Protein AF-D0P305-F1 (afdb_monomer)

Secondary structure (DSSP, 8-state):
------B-S-TTT-TT---B-----EEEETTTTEEEE-HHHHHHHHHHHHHHS--S-S-------------SSS---SSTTS-------GGGGHHHHHHHHHHHHHHHHTT------------

Structure (mmCIF, N/CA/C/O backbone):
data_AF-D0P305-F1
#
_entry.id   AF-D0P305-F1
#
loop_
_atom_site.group_PDB
_atom_site.id
_atom_site.type_symbol
_atom_site.label_atom_id
_atom_site.label_alt_id
_atom_site.label_comp_id
_atom_site.label_asym_id
_atom_site.label_entity_id
_atom_site.label_seq_id
_atom_site.pdbx_PDB_ins_code
_atom_site.Cartn_x
_atom_site.Cartn_y
_atom_site.Cartn_z
_atom_site.occupancy
_atom_site.B_iso_or_equiv
_atom_site.auth_seq_id
_atom_site.auth_comp_id
_atom_site.auth_asym_id
_atom_site.auth_atom_id
_atom_site.pdbx_PDB_model_num
ATOM 1 N N . MET A 1 1 ? 7.662 13.998 -10.176 1.00 87.81 1 MET A N 1
ATOM 2 C CA . MET A 1 1 ? 6.303 13.667 -9.686 1.00 87.81 1 MET A CA 1
ATOM 3 C C . MET A 1 1 ? 6.348 12.477 -8.732 1.00 87.81 1 MET A C 1
ATOM 5 O O . MET A 1 1 ? 6.958 11.470 -9.107 1.00 87.81 1 MET A O 1
ATOM 9 N N . PRO A 1 2 ? 5.741 12.579 -7.534 1.00 94.06 2 PRO A N 1
ATOM 10 C CA . PRO A 1 2 ? 5.648 11.474 -6.575 1.00 94.06 2 PRO A CA 1
ATOM 11 C C . PRO A 1 2 ? 4.748 10.345 -7.099 1.00 94.06 2 PRO A C 1
ATOM 13 O O . PRO A 1 2 ? 3.941 10.558 -8.004 1.00 94.06 2 PRO A O 1
ATOM 16 N N . ARG A 1 3 ? 4.913 9.132 -6.559 1.00 96.88 3 ARG A N 1
ATOM 17 C CA . ARG A 1 3 ? 4.039 7.977 -6.830 1.00 96.88 3 ARG A CA 1
ATOM 18 C C . ARG A 1 3 ? 3.213 7.685 -5.583 1.00 96.88 3 ARG A C 1
ATOM 20 O O . ARG A 1 3 ? 3.763 7.658 -4.488 1.00 96.88 3 ARG A O 1
ATOM 27 N N . TYR A 1 4 ? 1.913 7.488 -5.770 1.00 95.62 4 TYR A N 1
ATOM 28 C CA . TYR A 1 4 ? 0.971 7.217 -4.689 1.00 95.62 4 TYR A CA 1
ATOM 29 C C . TYR A 1 4 ? 0.782 5.713 -4.511 1.00 95.62 4 TYR A C 1
ATOM 31 O O . TYR A 1 4 ? 0.719 4.977 -5.495 1.00 95.62 4 TYR A O 1
ATOM 39 N N . TYR A 1 5 ? 0.655 5.290 -3.259 1.00 96.12 5 TYR A N 1
ATOM 40 C CA . TYR A 1 5 ? 0.376 3.914 -2.870 1.00 96.12 5 TYR A CA 1
ATOM 41 C C . TYR A 1 5 ? -0.711 3.914 -1.801 1.00 96.12 5 TYR A C 1
ATOM 43 O O . TYR A 1 5 ? -0.766 4.825 -0.973 1.00 96.12 5 TYR A O 1
ATOM 51 N N . SER A 1 6 ? -1.558 2.889 -1.813 1.00 95.56 6 SER A N 1
ATOM 52 C CA . SER A 1 6 ? -2.544 2.682 -0.756 1.00 95.56 6 SER A CA 1
ATOM 53 C C . SER A 1 6 ? -1.870 2.102 0.482 1.00 95.56 6 SER A C 1
ATOM 55 O O . SER A 1 6 ? -1.072 1.166 0.390 1.00 95.56 6 SER A O 1
ATOM 57 N N . ILE A 1 7 ? -2.209 2.659 1.641 1.00 95.56 7 ILE A N 1
ATOM 58 C CA . ILE A 1 7 ? -1.761 2.149 2.935 1.00 95.56 7 ILE A CA 1
ATOM 59 C C . ILE A 1 7 ? -2.492 0.833 3.224 1.00 95.56 7 ILE A C 1
ATOM 61 O O . ILE A 1 7 ? -3.689 0.715 2.980 1.00 95.56 7 ILE A O 1
ATOM 65 N N . THR A 1 8 ? -1.750 -0.150 3.727 1.00 96.75 8 THR A N 1
ATOM 66 C CA . THR A 1 8 ? -2.231 -1.513 4.024 1.00 96.75 8 THR A CA 1
ATOM 67 C C . THR A 1 8 ? -2.506 -1.761 5.501 1.00 96.75 8 THR A C 1
ATOM 69 O O . THR A 1 8 ? -2.998 -2.825 5.863 1.00 96.75 8 THR A O 1
ATOM 72 N N . THR A 1 9 ? -2.180 -0.790 6.352 1.00 95.88 9 THR A N 1
ATOM 73 C CA . THR A 1 9 ? -2.243 -0.894 7.809 1.00 95.88 9 THR A CA 1
ATOM 74 C C . THR A 1 9 ? -3.218 0.110 8.406 1.00 95.88 9 THR A C 1
ATOM 76 O O . THR A 1 9 ? -3.484 1.165 7.829 1.00 95.88 9 THR A O 1
ATOM 79 N N . SER A 1 10 ? -3.732 -0.209 9.590 1.00 94.81 10 SER A N 1
ATOM 80 C CA . SE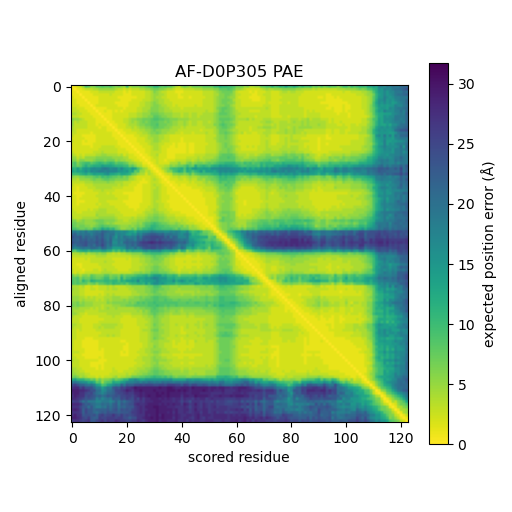R A 1 10 ? -4.528 0.707 10.405 1.00 94.81 10 SER A CA 1
ATOM 81 C C . SER A 1 10 ? -3.652 1.432 11.436 1.00 94.81 10 SER A C 1
ATOM 83 O O . SER A 1 10 ? -2.839 0.777 12.095 1.00 94.81 10 SER A O 1
ATOM 85 N N . PRO A 1 11 ? -3.854 2.745 11.665 1.00 92.94 11 PRO A N 1
ATOM 86 C CA . PRO A 1 11 ? -3.169 3.474 12.735 1.00 92.94 11 PRO A CA 1
ATOM 87 C C . PRO A 1 11 ? -3.566 2.998 14.142 1.00 92.94 11 PRO A C 1
ATOM 89 O O . PRO A 1 11 ? -2.856 3.301 15.094 1.00 92.94 11 PRO A O 1
ATOM 92 N N . LEU A 1 12 ? -4.662 2.235 14.282 1.00 92.81 12 LEU A N 1
ATOM 93 C CA . LEU A 1 12 ? -5.042 1.604 15.555 1.00 92.81 12 LEU A CA 1
ATOM 94 C C . LEU A 1 12 ? -4.070 0.497 15.987 1.00 92.81 12 LEU A C 1
ATOM 96 O O . LEU A 1 12 ? -4.085 0.093 17.144 1.00 92.81 12 LEU A O 1
ATOM 100 N N . VAL A 1 13 ? -3.249 -0.018 15.067 1.00 91.81 13 VAL A N 1
ATOM 101 C CA . VAL A 1 13 ? -2.284 -1.082 15.378 1.00 91.81 13 VAL A CA 1
ATOM 102 C C . VAL A 1 13 ? -0.964 -0.496 15.839 1.00 91.81 13 VAL A C 1
ATOM 104 O O . VAL A 1 13 ? -0.441 -0.883 16.878 1.00 91.81 13 VAL A O 1
ATOM 107 N N . ASP A 1 14 ? -0.432 0.434 15.053 1.00 92.81 14 ASP A N 1
ATOM 108 C CA . ASP A 1 14 ? 0.753 1.207 15.390 1.00 92.81 14 ASP A CA 1
ATOM 109 C C . ASP A 1 14 ? 0.682 2.547 14.638 1.00 92.81 14 ASP A C 1
ATOM 111 O O . ASP A 1 14 ? 0.814 2.563 13.410 1.00 92.81 14 ASP A O 1
ATOM 115 N N . PRO A 1 15 ? 0.485 3.683 15.331 1.00 92.00 15 PRO A N 1
ATOM 116 C CA . PRO A 1 15 ? 0.384 4.991 14.687 1.00 92.00 15 PRO A CA 1
ATOM 117 C C . PRO A 1 15 ? 1.721 5.481 14.107 1.00 92.00 15 PRO A C 1
ATOM 119 O O . PRO A 1 15 ? 1.747 6.456 13.356 1.00 92.00 15 PRO A O 1
ATOM 122 N N . THR A 1 16 ? 2.836 4.826 14.442 1.00 92.19 16 THR A N 1
ATOM 123 C CA . THR A 1 16 ? 4.188 5.187 13.991 1.00 92.19 16 THR A CA 1
ATOM 124 C C . THR A 1 16 ? 4.659 4.370 12.791 1.00 92.19 16 THR A C 1
ATOM 126 O O . THR A 1 16 ? 5.699 4.678 12.203 1.00 92.19 16 THR A O 1
ATOM 129 N N . ARG A 1 17 ? 3.895 3.345 12.393 1.00 91.75 17 ARG A N 1
ATOM 130 C CA . ARG A 1 17 ? 4.226 2.469 11.269 1.00 91.75 17 ARG A CA 1
ATOM 131 C C . ARG A 1 17 ? 3.161 2.527 10.191 1.00 91.75 17 ARG A C 1
ATOM 133 O O . ARG A 1 17 ? 1.962 2.514 10.441 1.00 91.75 17 ARG A O 1
ATOM 140 N N . LEU A 1 18 ? 3.629 2.505 8.951 1.00 94.00 18 LEU A N 1
ATOM 141 C CA . LEU A 1 18 ? 2.786 2.303 7.785 1.00 94.00 18 LEU A CA 1
ATOM 142 C C . LEU A 1 18 ? 3.395 1.229 6.901 1.00 94.00 18 LEU A C 1
ATOM 144 O O . LEU A 1 18 ? 4.611 1.039 6.868 1.00 94.00 18 LEU A O 1
ATOM 148 N N . SER A 1 19 ? 2.548 0.527 6.164 1.00 94.81 19 SER A N 1
ATOM 149 C CA . SER A 1 19 ? 2.995 -0.425 5.151 1.00 94.81 19 SER A CA 1
ATOM 150 C C . SER A 1 19 ? 2.231 -0.207 3.857 1.00 94.81 19 SER A C 1
ATOM 152 O O . SER A 1 19 ? 1.053 0.156 3.867 1.00 94.81 19 SER A O 1
ATOM 154 N N . VAL A 1 20 ? 2.901 -0.440 2.735 1.00 95.88 20 VAL A N 1
ATOM 155 C CA . VAL A 1 20 ? 2.332 -0.342 1.388 1.00 95.88 20 VAL A CA 1
ATOM 156 C C . VAL A 1 20 ? 2.632 -1.624 0.624 1.00 95.88 20 VAL A C 1
ATOM 158 O O . VAL A 1 20 ? 3.696 -2.213 0.800 1.00 95.88 20 VAL A O 1
ATOM 161 N N . ALA A 1 21 ? 1.712 -2.036 -0.244 1.00 95.38 21 ALA A N 1
ATOM 162 C CA . ALA A 1 21 ? 1.925 -3.139 -1.173 1.00 95.38 21 ALA A CA 1
ATOM 163 C C . ALA A 1 21 ? 2.011 -2.593 -2.601 1.00 95.38 21 ALA A C 1
ATOM 165 O O . ALA A 1 21 ? 1.215 -1.740 -3.000 1.00 95.38 21 ALA A O 1
ATOM 166 N N . PHE A 1 22 ? 2.982 -3.076 -3.373 1.00 96.44 22 PHE A N 1
ATOM 167 C CA . PHE A 1 22 ? 3.194 -2.651 -4.752 1.00 96.44 22 PHE A CA 1
ATOM 168 C C . PHE A 1 22 ? 3.712 -3.802 -5.613 1.00 96.44 22 PHE A C 1
ATOM 170 O O . PHE A 1 22 ? 4.371 -4.716 -5.126 1.00 96.44 22 PHE A O 1
ATOM 177 N N . THR A 1 23 ? 3.443 -3.729 -6.914 1.00 96.69 23 THR A N 1
ATOM 178 C CA . THR A 1 23 ? 4.008 -4.640 -7.915 1.00 96.69 23 THR A CA 1
ATOM 179 C C . THR A 1 23 ? 5.218 -3.989 -8.570 1.00 96.69 23 THR A C 1
ATOM 181 O O . THR A 1 23 ? 5.196 -2.800 -8.899 1.00 96.69 23 THR A O 1
ATOM 184 N N . VAL A 1 24 ? 6.281 -4.762 -8.791 1.00 96.56 24 VAL A N 1
ATOM 185 C CA . VAL A 1 24 ? 7.443 -4.292 -9.550 1.00 96.56 24 VAL A CA 1
ATOM 186 C C . VAL A 1 24 ? 7.070 -4.195 -11.025 1.00 96.56 24 VAL A C 1
ATOM 188 O O . VAL A 1 24 ? 6.813 -5.196 -11.680 1.00 96.56 24 VAL A O 1
ATOM 191 N N . VAL A 1 25 ? 7.027 -2.968 -11.546 1.00 96.44 25 VAL A N 1
ATOM 192 C CA . VAL A 1 25 ? 6.683 -2.720 -12.949 1.00 96.44 25 VAL A CA 1
ATOM 193 C C . VAL A 1 25 ? 7.903 -2.938 -13.846 1.00 96.44 25 VAL A C 1
ATOM 195 O O . VAL A 1 25 ? 8.880 -2.184 -13.770 1.00 96.44 25 VAL A O 1
ATOM 198 N N . GLU A 1 26 ? 7.815 -3.915 -14.742 1.00 95.38 26 GLU A N 1
ATOM 199 C CA . GLU A 1 26 ? 8.715 -4.125 -15.878 1.00 95.38 26 GLU A CA 1
ATOM 200 C C . GLU A 1 26 ? 7.871 -4.509 -17.097 1.00 95.38 26 GLU A C 1
ATOM 202 O O . GLU A 1 26 ? 6.912 -5.268 -16.978 1.00 95.38 26 GLU A O 1
ATOM 207 N N . TYR A 1 27 ? 8.172 -3.934 -18.257 1.00 93.62 27 TYR A N 1
ATOM 208 C CA . TYR A 1 27 ? 7.434 -4.189 -19.492 1.00 93.62 27 TYR A CA 1
ATOM 209 C C . TYR A 1 27 ? 8.350 -4.066 -20.704 1.00 93.62 27 TYR A C 1
ATOM 211 O O . TYR A 1 27 ? 9.408 -3.439 -20.645 1.00 93.62 27 TYR A O 1
ATOM 219 N N . VAL A 1 28 ? 7.945 -4.678 -21.810 1.00 94.75 28 VAL A N 1
ATOM 220 C CA . VAL A 1 28 ? 8.687 -4.671 -23.072 1.00 94.75 28 VAL A CA 1
ATOM 221 C C . VAL A 1 28 ? 8.034 -3.676 -24.026 1.00 94.75 28 VAL A C 1
ATOM 223 O O . VAL A 1 28 ? 6.809 -3.610 -24.104 1.00 94.75 28 VAL A O 1
ATOM 226 N N . VAL A 1 29 ? 8.841 -2.879 -24.727 1.00 92.31 29 VAL A N 1
ATOM 227 C CA . VAL A 1 29 ? 8.366 -1.872 -25.684 1.00 92.31 29 VAL A CA 1
ATOM 228 C C . VAL A 1 29 ? 9.021 -2.064 -27.041 1.00 92.31 29 VAL A C 1
ATOM 230 O O . VAL A 1 29 ? 10.242 -2.200 -27.133 1.00 92.31 29 VAL A O 1
ATOM 233 N N . GLY A 1 30 ? 8.200 -1.961 -28.086 1.00 88.88 30 GLY A N 1
ATOM 234 C CA . GLY A 1 30 ? 8.631 -1.998 -29.478 1.00 88.88 30 GLY A CA 1
ATOM 235 C C . GLY A 1 30 ? 8.982 -3.401 -29.964 1.00 88.88 30 GLY A C 1
ATOM 236 O O . GLY A 1 30 ? 9.132 -4.340 -29.183 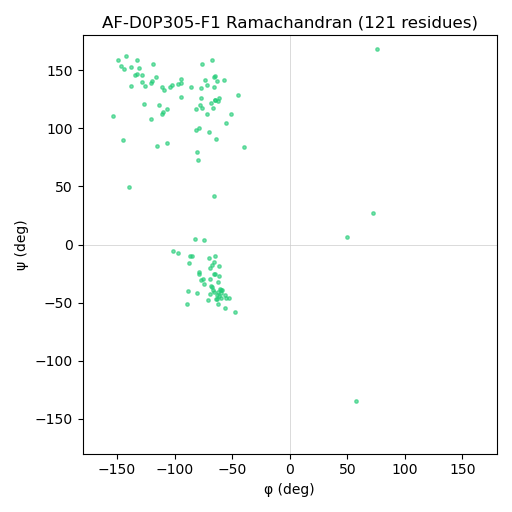1.00 88.88 30 GLY A O 1
ATOM 237 N N . GLU A 1 31 ? 9.138 -3.524 -31.278 1.00 84.69 31 GLU A N 1
ATOM 238 C CA . GLU A 1 31 ? 9.429 -4.799 -31.946 1.00 84.69 31 GLU A CA 1
ATOM 239 C C . GLU A 1 31 ? 10.802 -5.368 -31.561 1.00 84.69 31 GLU A C 1
ATOM 241 O O . GLU A 1 31 ? 10.998 -6.577 -31.540 1.00 84.69 31 GLU A O 1
ATOM 246 N N . HIS A 1 32 ? 11.741 -4.506 -31.159 1.00 85.44 32 HIS A N 1
ATOM 247 C CA . HIS A 1 32 ? 13.087 -4.903 -30.735 1.00 85.44 32 HIS A CA 1
ATOM 248 C C . HIS A 1 32 ? 13.180 -5.383 -29.278 1.00 85.44 32 HIS A C 1
ATOM 250 O O . HIS A 1 32 ? 14.278 -5.633 -28.784 1.00 85.44 32 HIS A O 1
ATOM 256 N N . GLY A 1 33 ? 12.059 -5.499 -28.560 1.00 90.25 33 GLY A N 1
ATOM 257 C CA . GLY A 1 33 ? 12.055 -6.126 -27.239 1.00 90.25 33 GLY A CA 1
ATOM 258 C C . GLY A 1 33 ? 12.709 -5.297 -26.125 1.00 90.25 33 GLY A C 1
ATOM 259 O O . GLY A 1 33 ? 13.208 -5.859 -25.145 1.00 90.25 33 GLY A O 1
ATOM 260 N N . LEU A 1 34 ? 12.718 -3.963 -26.235 1.00 92.50 34 LEU A N 1
ATOM 261 C CA . LEU A 1 34 ? 13.383 -3.106 -25.253 1.00 92.50 34 LEU A CA 1
ATOM 262 C C . LEU A 1 34 ? 12.670 -3.174 -23.895 1.00 92.50 34 LEU A C 1
ATOM 264 O O . LEU A 1 34 ? 11.521 -2.750 -23.757 1.00 92.50 34 LEU A O 1
ATOM 268 N N . ARG A 1 35 ? 13.373 -3.653 -22.865 1.00 93.56 35 ARG A N 1
ATOM 269 C CA . ARG A 1 35 ? 12.845 -3.732 -21.496 1.00 93.56 35 ARG A CA 1
ATOM 270 C C . ARG A 1 35 ? 12.866 -2.367 -20.820 1.00 93.56 35 ARG A C 1
ATOM 272 O O . ARG A 1 35 ? 13.909 -1.723 -20.712 1.00 93.56 35 ARG A O 1
ATOM 279 N N . ARG A 1 36 ? 11.714 -1.943 -20.311 1.00 94.12 36 ARG A N 1
ATOM 280 C CA . ARG A 1 36 ? 11.537 -0.728 -19.516 1.00 94.12 36 ARG A CA 1
ATOM 281 C C . ARG A 1 36 ? 11.087 -1.073 -18.110 1.00 94.12 36 ARG A C 1
ATOM 283 O O . ARG A 1 36 ? 10.304 -1.989 -17.887 1.00 94.12 36 ARG A O 1
ATOM 290 N N . ARG A 1 37 ? 11.573 -0.287 -17.154 1.00 96.56 37 ARG A N 1
ATOM 291 C CA . ARG A 1 37 ? 11.342 -0.480 -15.723 1.00 96.56 37 ARG A CA 1
ATOM 292 C C . ARG A 1 37 ? 10.658 0.738 -15.126 1.00 96.56 37 ARG A C 1
ATOM 294 O O . ARG A 1 37 ? 11.016 1.876 -15.430 1.00 96.56 37 ARG A O 1
ATOM 301 N N . GLY A 1 38 ? 9.689 0.503 -14.249 1.00 96.12 38 GLY A N 1
ATOM 302 C CA . GLY A 1 38 ? 9.077 1.560 -13.453 1.00 96.12 38 GLY A CA 1
ATOM 303 C C . GLY A 1 38 ? 10.099 2.163 -12.493 1.00 96.12 38 GLY A C 1
ATOM 304 O O . GLY A 1 38 ? 10.687 1.436 -11.695 1.00 96.12 38 GLY A O 1
ATOM 305 N N . LEU A 1 39 ? 10.288 3.486 -12.555 1.00 96.69 39 LEU A N 1
ATOM 306 C CA . LEU A 1 39 ? 11.301 4.200 -11.765 1.00 96.69 39 LEU A CA 1
ATOM 307 C C . LEU A 1 39 ? 11.140 3.956 -10.257 1.00 96.69 39 LEU A C 1
ATOM 309 O O . LEU A 1 39 ? 12.073 3.509 -9.600 1.00 96.69 39 LEU A O 1
ATOM 313 N N . CYS A 1 40 ? 9.944 4.211 -9.717 1.00 96.69 40 CYS A N 1
ATOM 314 C CA . CYS A 1 40 ? 9.693 4.123 -8.277 1.00 96.69 40 CYS A CA 1
ATOM 315 C C . CYS A 1 40 ? 9.689 2.673 -7.780 1.00 96.69 40 CYS A C 1
ATOM 317 O O . CYS A 1 40 ? 10.382 2.361 -6.821 1.00 96.69 40 CYS A O 1
ATOM 319 N N . THR A 1 41 ? 8.973 1.772 -8.455 1.00 97.06 41 THR A N 1
ATOM 320 C CA . THR A 1 41 ? 8.814 0.384 -7.998 1.00 97.06 41 THR A CA 1
ATOM 321 C C . THR A 1 41 ? 10.118 -0.405 -8.054 1.00 97.06 41 THR A C 1
ATOM 323 O O . THR A 1 41 ? 10.387 -1.190 -7.154 1.00 97.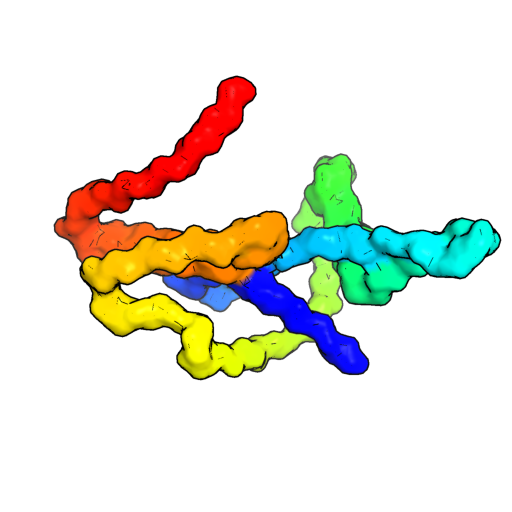06 41 THR A O 1
ATOM 326 N N . ASN A 1 42 ? 10.964 -0.181 -9.067 1.00 96.88 42 ASN A N 1
ATOM 327 C CA . ASN A 1 42 ? 12.272 -0.840 -9.128 1.00 96.88 42 ASN A CA 1
ATOM 328 C C . ASN A 1 42 ? 13.261 -0.240 -8.128 1.00 96.88 42 ASN A C 1
ATOM 330 O O . ASN A 1 42 ? 14.092 -0.966 -7.590 1.00 96.88 42 ASN A O 1
ATOM 334 N N . TRP A 1 43 ? 13.183 1.069 -7.873 1.00 94.88 43 TRP A N 1
ATOM 335 C CA . TRP A 1 43 ? 13.987 1.711 -6.836 1.00 94.88 43 TRP A CA 1
ATOM 336 C C . TRP A 1 43 ? 13.621 1.190 -5.439 1.00 94.88 43 TRP A C 1
ATOM 338 O O . TRP A 1 43 ? 14.514 0.777 -4.705 1.00 94.88 43 TRP A O 1
ATOM 348 N N . LEU A 1 44 ? 12.324 1.103 -5.118 1.00 94.62 44 LEU A N 1
ATOM 349 C CA . LEU A 1 44 ? 11.842 0.485 -3.880 1.00 94.62 44 LEU A CA 1
ATOM 350 C C . LEU A 1 44 ? 12.262 -0.985 -3.785 1.00 94.62 44 LEU A C 1
ATOM 352 O O . LEU A 1 44 ? 12.800 -1.384 -2.762 1.00 94.62 44 LEU A O 1
ATOM 356 N N . ASN A 1 45 ? 12.107 -1.766 -4.861 1.00 93.56 45 ASN A N 1
ATOM 357 C CA . ASN A 1 45 ? 12.530 -3.167 -4.876 1.00 93.56 45 ASN A CA 1
ATOM 358 C C . ASN A 1 45 ? 14.012 -3.320 -4.508 1.00 93.56 45 ASN A C 1
ATOM 360 O O . ASN A 1 45 ? 14.344 -4.124 -3.650 1.00 93.56 45 ASN A O 1
ATOM 364 N N . LYS A 1 46 ? 14.899 -2.501 -5.092 1.00 91.62 46 LYS A N 1
ATOM 365 C CA . LYS A 1 46 ? 16.336 -2.510 -4.765 1.00 91.62 46 LYS A CA 1
ATOM 366 C C . LYS A 1 46 ? 16.619 -2.201 -3.294 1.00 91.62 46 LYS A C 1
ATOM 368 O O . LYS A 1 46 ? 17.517 -2.807 -2.727 1.00 91.62 46 LYS A O 1
ATOM 373 N N . ILE A 1 47 ? 15.874 -1.270 -2.695 1.00 90.69 47 ILE A N 1
ATOM 374 C CA . ILE A 1 47 ? 15.993 -0.944 -1.265 1.00 90.69 47 ILE A CA 1
ATOM 375 C C . ILE A 1 47 ? 15.499 -2.107 -0.400 1.00 90.69 47 ILE A C 1
ATOM 377 O O . ILE A 1 47 ? 16.067 -2.359 0.658 1.00 90.69 47 ILE A O 1
ATOM 381 N N . CYS A 1 48 ? 14.463 -2.818 -0.846 1.00 88.81 48 CYS A N 1
ATOM 382 C CA . CYS A 1 48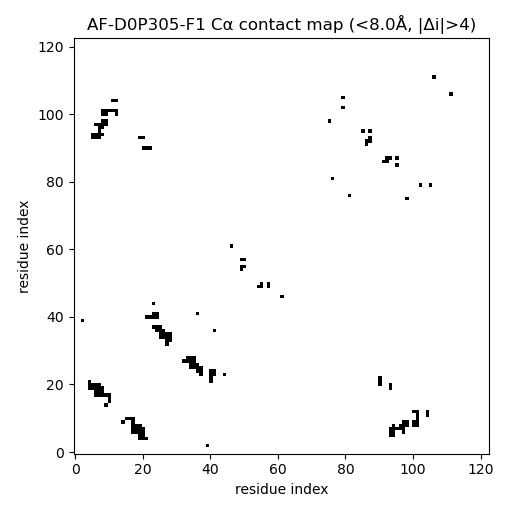 ? 13.890 -3.946 -0.122 1.00 88.81 48 CYS A CA 1
ATOM 383 C C . CYS A 1 48 ? 14.688 -5.249 -0.269 1.00 88.81 48 CYS A C 1
ATOM 385 O O . CYS A 1 48 ? 14.580 -6.080 0.624 1.00 88.81 48 CYS A O 1
ATOM 387 N N . GLN A 1 49 ? 15.492 -5.439 -1.326 1.00 87.62 49 GLN A N 1
ATOM 388 C CA . GLN A 1 49 ? 16.205 -6.711 -1.543 1.00 87.62 49 GLN A CA 1
ATOM 389 C C . GLN A 1 49 ? 17.028 -7.184 -0.333 1.00 87.62 49 GLN A C 1
ATOM 391 O O . GLN A 1 49 ? 16.846 -8.327 0.078 1.00 87.62 49 GLN A O 1
ATOM 396 N N . PRO A 1 50 ? 17.834 -6.334 0.338 1.00 82.88 50 PRO A N 1
ATOM 397 C CA . PRO A 1 50 ? 18.572 -6.764 1.527 1.00 82.88 50 PRO A CA 1
ATOM 398 C C . PRO A 1 50 ? 17.673 -7.217 2.688 1.00 82.88 50 PRO A C 1
ATOM 400 O O . PRO A 1 50 ? 18.099 -8.025 3.507 1.00 82.88 50 PRO A O 1
ATOM 403 N N . LEU A 1 51 ? 16.439 -6.698 2.769 1.00 80.75 51 LEU A N 1
ATOM 404 C CA . LEU A 1 51 ? 15.452 -7.094 3.780 1.00 80.75 51 LEU A CA 1
ATOM 405 C C . LEU A 1 51 ? 14.809 -8.447 3.450 1.00 80.75 51 LEU A C 1
ATOM 407 O O . LEU A 1 51 ? 14.415 -9.169 4.360 1.00 80.75 51 LEU A O 1
ATOM 411 N N . ILE A 1 52 ? 14.684 -8.772 2.161 1.00 81.94 52 ILE A N 1
ATOM 412 C CA . ILE A 1 52 ? 14.085 -10.019 1.670 1.00 81.94 52 ILE A CA 1
ATOM 413 C C . ILE A 1 52 ? 15.096 -11.165 1.751 1.00 81.94 52 ILE A C 1
ATOM 415 O O . ILE A 1 52 ? 14.752 -12.254 2.204 1.00 81.94 52 ILE A O 1
ATOM 419 N N . ASP A 1 53 ? 16.350 -10.906 1.381 1.00 80.62 53 ASP A N 1
ATOM 420 C CA . ASP A 1 53 ? 17.398 -11.927 1.275 1.00 80.62 53 ASP A CA 1
ATOM 421 C C . ASP A 1 53 ? 17.944 -12.405 2.639 1.00 80.62 53 ASP A C 1
ATOM 423 O O . ASP A 1 53 ? 18.884 -13.197 2.671 1.00 80.62 53 ASP A O 1
ATOM 427 N N . ALA A 1 54 ? 17.380 -11.928 3.763 1.00 65.56 54 ALA A N 1
ATOM 428 C CA . ALA A 1 54 ? 17.658 -12.305 5.163 1.00 65.56 54 ALA A CA 1
ATOM 429 C C . ALA A 1 54 ? 19.145 -12.317 5.602 1.00 65.56 54 ALA A C 1
ATOM 431 O O . ALA A 1 54 ? 19.460 -12.703 6.727 1.00 65.56 54 ALA A O 1
ATOM 432 N N . SER A 1 55 ? 20.061 -11.873 4.740 1.00 59.03 55 SER A N 1
ATOM 433 C CA . SER A 1 55 ? 21.515 -11.944 4.922 1.00 59.03 55 SER A CA 1
ATOM 434 C C . SER A 1 55 ? 22.092 -10.758 5.692 1.00 59.03 55 SER A C 1
ATOM 436 O O . SER A 1 55 ? 23.252 -10.788 6.100 1.00 59.03 55 SER A O 1
ATOM 438 N N . VAL A 1 56 ? 21.288 -9.721 5.935 1.00 57.66 56 VAL A N 1
ATOM 439 C CA . VAL A 1 56 ? 21.708 -8.519 6.654 1.00 57.66 56 VAL A CA 1
ATOM 440 C C . VAL A 1 56 ? 20.731 -8.269 7.796 1.00 57.66 56 VAL A C 1
ATOM 442 O O . VAL A 1 56 ? 19.537 -8.082 7.567 1.00 57.66 56 VAL A O 1
ATOM 445 N N . ALA A 1 57 ? 21.239 -8.252 9.033 1.00 54.97 57 ALA A N 1
ATOM 446 C CA . ALA A 1 57 ? 20.486 -7.795 10.197 1.00 54.97 57 ALA A CA 1
ATOM 447 C C . ALA A 1 57 ? 19.899 -6.411 9.877 1.00 54.97 57 ALA A C 1
ATOM 449 O O . ALA A 1 57 ? 20.632 -5.452 9.639 1.00 54.97 57 ALA A O 1
ATOM 450 N N . ALA A 1 58 ? 18.572 -6.351 9.771 1.00 53.66 58 ALA A N 1
ATOM 451 C CA . ALA A 1 58 ? 17.834 -5.254 9.165 1.00 53.66 58 ALA A CA 1
ATOM 452 C C . ALA A 1 58 ? 18.011 -3.931 9.930 1.00 53.66 58 ALA A C 1
ATOM 454 O O . ALA A 1 58 ? 17.238 -3.593 10.823 1.00 53.66 58 ALA A O 1
ATOM 455 N N . SER A 1 59 ? 19.016 -3.150 9.542 1.00 53.91 59 SER A N 1
ATOM 456 C CA . SER A 1 59 ? 19.148 -1.734 9.890 1.00 53.91 59 SER A CA 1
ATOM 457 C C . SER A 1 59 ? 19.648 -0.925 8.693 1.00 53.91 59 SER A C 1
ATOM 459 O O . SER A 1 59 ? 20.558 -0.104 8.777 1.00 53.91 59 SER A O 1
ATOM 461 N N . THR A 1 60 ? 19.023 -1.106 7.529 1.00 62.03 60 THR A N 1
ATOM 462 C CA . THR A 1 60 ? 19.200 -0.138 6.445 1.00 62.03 60 THR A CA 1
ATOM 463 C C . THR A 1 60 ? 18.484 1.148 6.857 1.00 62.03 60 THR A C 1
ATOM 465 O O . THR A 1 60 ? 17.269 1.256 6.704 1.00 62.03 60 THR A O 1
ATOM 468 N N . GLY A 1 61 ? 19.223 2.118 7.408 1.00 73.31 61 GLY A N 1
ATOM 469 C CA . GLY A 1 61 ? 18.757 3.469 7.762 1.00 73.31 61 GLY A CA 1
ATOM 470 C C . GLY A 1 61 ? 18.369 4.319 6.544 1.00 73.31 61 GLY A C 1
ATOM 471 O O . GLY A 1 61 ? 18.732 5.491 6.447 1.00 73.31 61 GLY A O 1
ATOM 472 N N . VAL A 1 62 ? 17.677 3.717 5.579 1.00 84.25 62 VAL A N 1
ATOM 473 C CA . VAL A 1 62 ? 17.224 4.346 4.347 1.00 84.25 62 VAL A CA 1
ATOM 474 C C . VAL A 1 62 ? 16.023 5.213 4.682 1.00 84.25 62 VAL A C 1
ATOM 476 O O . VAL A 1 62 ? 14.982 4.734 5.124 1.00 84.25 62 VAL A O 1
ATOM 479 N N . LYS A 1 63 ? 16.175 6.516 4.459 1.00 90.31 63 LYS A N 1
ATOM 480 C CA . LYS A 1 63 ? 15.095 7.486 4.617 1.00 90.31 63 LYS A CA 1
ATOM 481 C C . LYS A 1 63 ? 14.429 7.711 3.267 1.00 90.31 63 LYS A C 1
ATOM 483 O O . LYS A 1 63 ? 15.098 8.042 2.290 1.00 90.31 63 LYS A O 1
ATOM 488 N N . ILE A 1 64 ? 13.110 7.551 3.224 1.00 92.38 64 ILE A N 1
ATOM 489 C CA . ILE A 1 64 ? 12.295 7.787 2.031 1.00 92.38 64 ILE A CA 1
ATOM 490 C C . ILE A 1 64 ? 11.393 8.990 2.320 1.00 92.38 64 ILE A C 1
ATOM 492 O O . ILE A 1 64 ? 10.608 8.928 3.267 1.00 92.38 64 ILE A O 1
ATOM 496 N N . PRO A 1 65 ? 11.485 10.087 1.549 1.00 93.38 65 PRO A N 1
ATOM 497 C CA . PRO A 1 65 ? 10.586 11.217 1.726 1.00 93.38 65 PRO A CA 1
ATOM 498 C C . PRO A 1 65 ? 9.174 10.813 1.298 1.00 93.38 65 PRO A C 1
ATOM 500 O O . PRO A 1 65 ? 8.945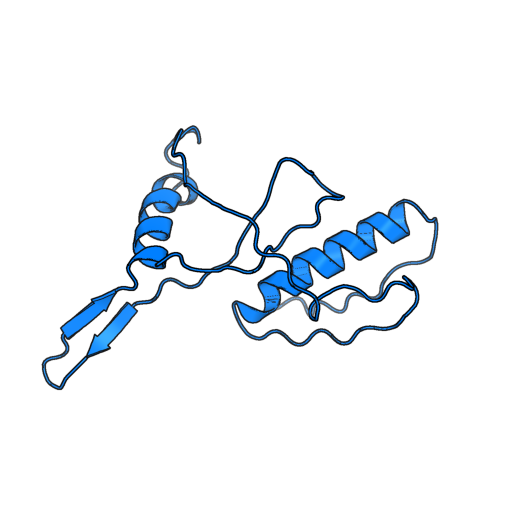 10.413 0.154 1.00 93.38 65 PRO A O 1
ATOM 503 N N . ILE A 1 66 ? 8.227 10.929 2.222 1.00 94.81 66 ILE A N 1
ATOM 504 C CA . ILE A 1 66 ? 6.818 10.604 2.009 1.00 94.81 66 ILE A CA 1
ATOM 505 C C . ILE A 1 66 ? 5.938 11.734 2.535 1.00 94.81 66 ILE A C 1
ATOM 507 O O . ILE A 1 66 ? 6.351 12.527 3.377 1.00 94.81 66 ILE A O 1
ATOM 511 N N . PHE A 1 67 ? 4.710 11.791 2.040 1.00 94.75 67 PHE A N 1
ATOM 512 C CA . PHE A 1 67 ? 3.669 12.67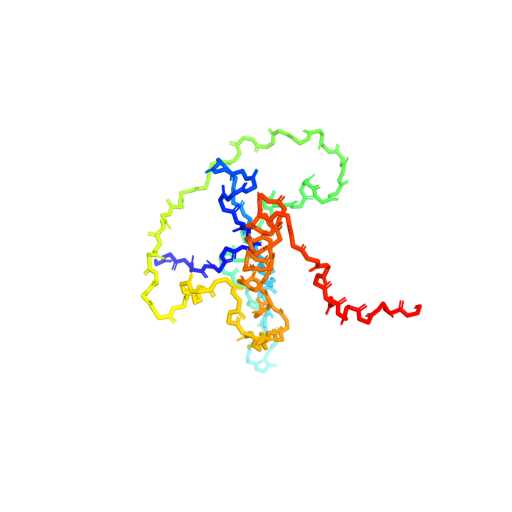1 2.550 1.00 94.75 67 PHE A CA 1
ATOM 513 C C . PHE A 1 67 ? 2.328 11.948 2.453 1.00 94.75 67 PHE A C 1
ATOM 515 O O . PHE A 1 67 ? 2.132 11.095 1.582 1.00 94.75 67 PHE A O 1
ATOM 522 N N . LEU A 1 68 ? 1.404 12.285 3.349 1.00 92.19 68 LEU A N 1
ATOM 523 C CA . LEU A 1 68 ? 0.060 11.724 3.337 1.00 92.19 68 LEU A CA 1
ATOM 524 C C . LEU A 1 68 ? -0.833 12.537 2.403 1.00 92.19 68 LEU A C 1
ATOM 526 O O . LEU A 1 68 ? -0.839 13.767 2.431 1.00 92.19 68 LEU A O 1
ATOM 530 N N . ARG A 1 69 ? -1.615 11.833 1.588 1.00 91.31 69 ARG A N 1
ATOM 531 C CA . ARG A 1 69 ? -2.688 12.418 0.788 1.00 91.31 69 ARG A CA 1
ATOM 532 C C . ARG A 1 69 ? -4.013 11.925 1.352 1.00 91.31 69 ARG A C 1
ATOM 534 O O . ARG A 1 69 ? -4.310 10.741 1.248 1.00 91.31 69 ARG A O 1
ATOM 541 N N . GLY A 1 70 ? -4.796 12.827 1.936 1.00 85.25 70 GLY A N 1
ATOM 542 C CA . GLY A 1 70 ? -6.140 12.497 2.402 1.00 85.25 70 GLY A CA 1
ATOM 543 C C . GLY A 1 70 ? -7.066 12.151 1.234 1.00 85.25 70 GLY A C 1
ATOM 544 O O . GLY A 1 70 ? -7.085 12.856 0.224 1.00 85.25 70 GLY A O 1
ATOM 545 N N . THR A 1 71 ? -7.842 11.080 1.383 1.00 82.25 71 THR A N 1
ATOM 546 C CA . THR A 1 71 ? -8.962 10.719 0.505 1.00 82.25 71 THR A CA 1
ATOM 547 C C . THR A 1 71 ? -10.274 11.064 1.207 1.00 82.25 71 THR A C 1
ATOM 549 O O . THR A 1 71 ? -10.417 10.812 2.407 1.00 82.25 71 THR A O 1
ATOM 552 N N . GLN A 1 72 ? -11.223 11.683 0.500 1.00 75.31 72 GLN A N 1
ATOM 553 C CA . GLN A 1 72 ? -12.567 11.933 1.044 1.00 75.31 72 GLN A CA 1
ATOM 554 C C . GLN A 1 72 ? -13.493 10.744 0.766 1.00 75.31 72 GLN A C 1
ATOM 556 O O . GLN A 1 72 ? -14.181 10.297 1.675 1.00 75.31 72 GLN A O 1
ATOM 561 N N . ASP A 1 73 ? -13.395 10.153 -0.425 1.00 86.88 73 ASP A N 1
ATOM 562 C CA . ASP A 1 73 ? -14.369 9.156 -0.898 1.00 86.88 73 ASP A CA 1
ATOM 563 C C . ASP A 1 73 ? -14.052 7.711 -0.493 1.00 86.88 73 ASP A C 1
ATOM 565 O O . ASP A 1 73 ? -14.899 6.829 -0.579 1.00 86.88 73 ASP A O 1
ATOM 569 N N . PHE A 1 74 ? -12.817 7.439 -0.068 1.00 92.38 74 PHE A N 1
ATOM 570 C CA . PHE A 1 74 ? -12.355 6.084 0.225 1.00 92.38 74 PHE A CA 1
ATOM 571 C C . PHE A 1 74 ? -12.039 5.946 1.716 1.00 92.38 74 PHE A C 1
ATOM 573 O O . PHE A 1 74 ? -10.900 6.158 2.144 1.00 92.38 74 PHE A O 1
ATOM 580 N N . ARG A 1 75 ? -13.078 5.662 2.508 1.00 92.31 75 ARG A N 1
ATOM 581 C CA . ARG A 1 75 ? -13.035 5.523 3.971 1.00 92.31 75 ARG A CA 1
ATOM 582 C C . ARG A 1 75 ? -13.965 4.406 4.429 1.00 92.31 75 ARG A C 1
ATOM 584 O O . ARG A 1 75 ? -14.859 3.990 3.697 1.00 92.31 75 ARG A O 1
ATOM 591 N N . LEU A 1 76 ? -13.750 3.944 5.655 1.00 92.94 76 LEU A N 1
ATOM 592 C CA . LEU A 1 76 ? -14.705 3.074 6.326 1.00 92.94 76 LEU A CA 1
ATOM 593 C C . LEU A 1 76 ? -16.016 3.832 6.602 1.00 92.94 76 LEU A C 1
ATOM 595 O O . LEU A 1 76 ? -15.957 5.018 6.936 1.00 92.94 76 LEU A O 1
ATOM 599 N N . PRO A 1 77 ? -17.181 3.167 6.514 1.00 92.88 77 PRO A N 1
ATOM 600 C CA . PRO A 1 77 ? -18.432 3.718 7.020 1.00 92.88 77 PRO A CA 1
ATOM 601 C C . PRO A 1 77 ? -18.315 4.060 8.510 1.00 92.88 77 PRO A C 1
ATOM 603 O O . PRO A 1 77 ? -17.725 3.287 9.270 1.00 92.88 77 PRO A O 1
ATOM 606 N N . GLU A 1 78 ? -18.916 5.175 8.929 1.00 89.88 78 GLU A N 1
ATOM 607 C CA . GLU A 1 78 ? -18.888 5.638 10.328 1.00 89.88 78 GLU A CA 1
ATOM 608 C C . GLU A 1 78 ? -19.480 4.602 11.290 1.00 89.88 78 GLU A C 1
ATOM 610 O O . GLU A 1 78 ? -18.945 4.363 12.368 1.00 89.88 78 GLU A O 1
ATOM 615 N N . ASN A 1 79 ? -20.556 3.929 10.877 1.00 90.31 79 ASN A N 1
ATOM 616 C CA . ASN A 1 79 ? -21.128 2.831 11.641 1.00 90.31 79 ASN A CA 1
ATOM 617 C C . ASN A 1 79 ? -20.293 1.550 11.458 1.00 90.31 79 ASN A C 1
ATOM 619 O O . ASN A 1 79 ? -20.156 1.023 10.347 1.00 90.31 79 ASN A O 1
ATOM 623 N N . SER A 1 80 ? -19.766 1.022 12.566 1.00 88.31 80 SER A N 1
ATOM 624 C CA . SER A 1 80 ? -18.964 -0.206 12.597 1.00 88.31 80 SER A CA 1
ATOM 625 C C . SER A 1 80 ? -19.745 -1.465 12.208 1.00 88.31 80 SER A C 1
ATOM 627 O O . SER A 1 80 ? -19.151 -2.405 11.680 1.00 88.31 80 SER A O 1
ATOM 629 N N . GLN A 1 81 ? -21.067 -1.454 12.395 1.00 87.00 81 GLN A N 1
ATOM 630 C CA . GLN A 1 81 ? -21.976 -2.561 12.078 1.00 87.00 81 GLN A CA 1
ATOM 631 C C . GLN A 1 81 ? -22.437 -2.572 10.615 1.00 87.00 81 GLN A C 1
ATOM 633 O O . GLN A 1 81 ? -23.068 -3.534 10.178 1.00 87.00 81 GLN A O 1
ATOM 638 N N . SER A 1 82 ? -22.151 -1.517 9.845 1.00 91.62 82 SER A N 1
ATOM 639 C CA . SER A 1 82 ? -22.526 -1.476 8.433 1.00 91.62 82 SER A CA 1
ATOM 640 C C . SER A 1 82 ? -21.769 -2.556 7.652 1.00 91.62 82 SER A C 1
ATOM 642 O O . SER A 1 82 ? -20.533 -2.564 7.677 1.00 91.62 82 SER A O 1
ATOM 644 N N . PRO A 1 83 ? -22.468 -3.453 6.929 1.00 91.62 83 PRO A N 1
ATOM 645 C CA . PRO A 1 83 ? -21.806 -4.463 6.119 1.00 91.62 83 PRO A CA 1
ATOM 646 C C . PRO A 1 83 ? -21.017 -3.799 4.986 1.00 91.62 83 PRO A C 1
ATOM 648 O O . PRO A 1 83 ? -21.433 -2.789 4.419 1.00 91.62 83 PRO A O 1
ATOM 651 N N . MET A 1 84 ? -19.875 -4.389 4.637 1.00 93.00 84 MET A N 1
ATOM 652 C CA . MET A 1 84 ? -19.011 -3.916 3.558 1.00 93.00 84 MET A CA 1
ATOM 653 C C . MET A 1 84 ? -18.697 -5.056 2.599 1.00 93.00 84 MET A C 1
ATOM 655 O O . MET A 1 84 ? -18.411 -6.174 3.024 1.00 93.00 84 MET A O 1
ATOM 659 N N . VAL A 1 85 ? -18.684 -4.748 1.304 1.00 95.38 85 VAL A N 1
ATOM 660 C CA . VAL A 1 85 ? -18.199 -5.654 0.259 1.00 95.38 85 VAL A CA 1
ATOM 661 C C . VAL A 1 85 ? -16.900 -5.075 -0.287 1.00 95.38 85 VAL A C 1
ATOM 663 O O . VAL A 1 85 ? -16.890 -3.988 -0.861 1.00 95.38 85 VAL A O 1
ATOM 666 N N . LEU A 1 86 ? -15.792 -5.782 -0.070 1.00 95.88 86 LEU A N 1
ATOM 667 C CA . LEU A 1 86 ? -14.449 -5.335 -0.439 1.00 95.88 86 LEU A CA 1
ATOM 668 C C . LEU A 1 86 ? -13.974 -6.137 -1.659 1.00 95.88 86 LEU A C 1
ATOM 670 O O . LEU A 1 86 ? -13.821 -7.353 -1.574 1.00 95.88 86 LEU A O 1
ATOM 674 N N . ILE A 1 87 ? -13.748 -5.471 -2.796 1.00 96.50 87 ILE A N 1
ATOM 675 C CA . ILE A 1 87 ? -13.347 -6.113 -4.060 1.00 96.50 87 ILE A CA 1
ATOM 676 C C . ILE A 1 87 ? -12.005 -5.534 -4.503 1.00 96.50 87 ILE A C 1
ATOM 678 O O . ILE A 1 87 ? -11.934 -4.385 -4.935 1.00 96.50 87 ILE A O 1
ATOM 682 N N . GLY A 1 88 ? -10.935 -6.326 -4.403 1.00 95.44 88 GLY A N 1
ATOM 683 C CA . GLY A 1 88 ? -9.572 -5.871 -4.691 1.00 95.44 88 GLY A CA 1
ATOM 684 C C . GLY A 1 88 ? -8.694 -6.943 -5.326 1.00 95.44 88 GLY A C 1
ATOM 685 O O . GLY A 1 88 ? -8.021 -7.664 -4.594 1.00 95.44 88 GLY A O 1
ATOM 686 N N . PRO A 1 89 ? -8.649 -7.055 -6.664 1.00 96.94 89 PRO A N 1
ATOM 687 C CA . PRO A 1 89 ? -7.734 -7.972 -7.334 1.00 96.94 89 PRO A CA 1
ATOM 688 C C . PRO A 1 89 ? -6.284 -7.460 -7.287 1.00 96.94 89 PRO A C 1
ATOM 690 O O . PRO A 1 89 ? -6.019 -6.263 -7.440 1.00 96.94 89 PRO A O 1
ATOM 693 N N . GLY A 1 90 ? -5.325 -8.373 -7.108 1.00 95.75 90 GLY A N 1
ATOM 694 C CA . GLY A 1 90 ? -3.895 -8.049 -7.065 1.00 95.75 90 GLY A CA 1
ATOM 695 C C . GLY A 1 90 ? -3.557 -7.029 -5.973 1.00 95.75 90 GLY A C 1
ATOM 696 O O . GLY A 1 90 ? -4.058 -7.110 -4.854 1.00 95.75 90 GLY A O 1
ATOM 697 N N . THR A 1 91 ? -2.748 -6.017 -6.297 1.00 95.81 91 THR A N 1
ATOM 698 C CA . THR A 1 91 ? -2.424 -4.924 -5.358 1.00 95.81 91 THR A CA 1
ATOM 699 C C . THR A 1 91 ? -3.626 -4.058 -4.986 1.00 95.81 91 THR A C 1
ATOM 701 O O . THR A 1 91 ? -3.530 -3.266 -4.051 1.00 95.81 91 THR A O 1
ATOM 704 N N . GLY A 1 92 ? -4.768 -4.215 -5.665 1.00 95.50 92 GLY A N 1
ATOM 705 C CA . GLY A 1 92 ? -6.030 -3.585 -5.279 1.00 95.50 92 GLY A CA 1
ATOM 706 C C . GLY A 1 92 ? -6.529 -4.015 -3.896 1.00 95.50 92 GLY A C 1
ATOM 707 O O . GLY A 1 92 ? -7.321 -3.295 -3.299 1.00 95.50 92 GLY A O 1
ATOM 708 N N . VAL A 1 93 ? -6.037 -5.134 -3.345 1.00 96.94 93 VAL A N 1
ATOM 709 C CA . VAL A 1 93 ? -6.355 -5.579 -1.976 1.00 96.94 93 VAL A CA 1
ATOM 710 C C . VAL A 1 93 ? -5.755 -4.681 -0.886 1.00 96.94 93 VAL A C 1
ATOM 712 O O . VAL A 1 93 ? -6.230 -4.682 0.247 1.00 96.94 93 VAL A O 1
ATOM 715 N N . ALA A 1 94 ? -4.723 -3.898 -1.221 1.00 96.62 94 ALA A N 1
ATOM 716 C CA . ALA A 1 94 ? -3.925 -3.127 -0.272 1.00 96.62 94 ALA A CA 1
ATOM 717 C C . ALA A 1 94 ? -4.749 -2.320 0.754 1.00 96.62 94 ALA A C 1
ATOM 719 O O . ALA A 1 94 ? -4.601 -2.579 1.947 1.00 96.62 94 ALA A O 1
ATOM 720 N N . PRO A 1 95 ? -5.643 -1.397 0.351 1.00 95.38 95 PRO A N 1
ATOM 721 C CA . PRO A 1 95 ? -6.421 -0.618 1.311 1.00 95.38 95 PRO A CA 1
ATOM 722 C C . PRO A 1 95 ? -7.347 -1.462 2.196 1.00 95.38 95 PRO A C 1
ATOM 724 O O . PRO A 1 95 ? -7.596 -1.122 3.352 1.00 95.38 95 PRO A O 1
ATOM 727 N N . PHE A 1 96 ? -7.869 -2.562 1.654 1.00 96.81 96 PHE A N 1
ATOM 728 C CA . PHE A 1 96 ? -8.833 -3.408 2.349 1.00 96.81 96 PHE A CA 1
ATOM 729 C C . PHE A 1 96 ? -8.195 -4.155 3.515 1.00 96.81 96 PHE A C 1
ATOM 731 O O . PHE A 1 96 ? -8.854 -4.359 4.529 1.00 96.81 96 PHE A O 1
ATOM 738 N N . MET A 1 97 ? -6.901 -4.473 3.427 1.00 96.62 97 MET A N 1
ATOM 739 C CA . MET A 1 97 ? -6.152 -5.004 4.569 1.00 96.62 97 MET A CA 1
ATOM 740 C C . MET A 1 97 ? -6.147 -4.017 5.741 1.00 96.62 97 MET A C 1
ATOM 742 O O . MET A 1 97 ? -6.406 -4.418 6.874 1.00 96.62 97 MET A O 1
ATOM 746 N N . GLY A 1 98 ? -5.963 -2.721 5.465 1.00 95.50 98 GLY A N 1
ATOM 747 C CA . GLY A 1 98 ? -6.018 -1.677 6.488 1.00 95.50 98 GLY A CA 1
ATOM 748 C C . GLY A 1 98 ? -7.415 -1.542 7.092 1.00 95.50 98 GLY A C 1
ATOM 749 O O . GLY A 1 98 ? -7.551 -1.434 8.308 1.00 95.50 98 GLY A O 1
ATOM 750 N N . PHE A 1 99 ? -8.458 -1.624 6.263 1.00 95.69 99 PHE A N 1
ATOM 751 C CA . PHE A 1 99 ? -9.858 -1.588 6.706 1.00 95.69 99 PHE A CA 1
ATOM 752 C C . PHE A 1 99 ? -10.221 -2.776 7.600 1.00 95.69 99 PHE A C 1
ATOM 754 O O . PHE A 1 99 ? -10.807 -2.584 8.664 1.00 95.69 99 PHE A O 1
ATOM 761 N N . LEU A 1 100 ? -9.840 -3.992 7.203 1.00 94.75 100 LEU A N 1
ATOM 762 C CA . LEU A 1 100 ? -10.060 -5.200 7.999 1.00 94.75 100 LEU A CA 1
ATOM 763 C C . LEU A 1 100 ? -9.303 -5.133 9.325 1.00 94.75 100 LEU A C 1
ATOM 765 O O . LEU A 1 100 ? -9.868 -5.442 10.371 1.00 94.75 100 LEU A O 1
ATOM 769 N N . GLN A 1 101 ? -8.049 -4.678 9.295 1.00 94.81 101 GLN A N 1
ATOM 770 C CA . GLN A 1 101 ? -7.252 -4.498 10.502 1.00 94.81 101 GLN A CA 1
ATOM 771 C C . GLN A 1 101 ? -7.880 -3.452 11.434 1.00 94.81 101 GLN A C 1
ATOM 773 O O . GLN A 1 101 ? -7.939 -3.660 12.641 1.00 94.81 101 GLN A O 1
ATOM 778 N N . HIS A 1 102 ? -8.400 -2.353 10.888 1.00 94.69 102 HIS A N 1
ATOM 779 C CA . HIS A 1 102 ? -9.094 -1.331 11.666 1.00 94.69 102 HIS A CA 1
ATOM 780 C C . HIS A 1 102 ? -10.355 -1.888 12.337 1.00 94.69 102 HIS A C 1
ATOM 782 O O . HIS A 1 102 ? -10.471 -1.804 13.555 1.00 94.69 102 HIS A O 1
ATOM 788 N N . ARG A 1 103 ? -11.236 -2.551 11.574 1.00 93.44 103 ARG A N 1
ATOM 789 C CA . ARG A 1 103 ? -12.475 -3.167 12.088 1.00 93.44 103 ARG A CA 1
ATOM 790 C C . ARG A 1 103 ? -12.206 -4.243 13.137 1.00 93.44 103 ARG A C 1
ATOM 792 O O . ARG A 1 103 ? -12.937 -4.342 14.117 1.00 93.44 103 ARG A O 1
ATOM 799 N N . TYR A 1 104 ? -11.150 -5.035 12.950 1.00 92.62 104 TYR A N 1
ATOM 800 C CA . TYR A 1 104 ? -10.732 -6.030 13.933 1.00 92.62 104 TYR A CA 1
ATOM 801 C C . TYR A 1 104 ? -10.357 -5.379 15.269 1.00 92.62 104 TYR A C 1
ATOM 803 O O . TYR A 1 104 ? -10.773 -5.863 16.318 1.00 92.62 104 TYR A O 1
ATOM 811 N N . HIS A 1 105 ? -9.607 -4.275 15.238 1.00 91.62 105 HIS A N 1
ATOM 812 C CA . HIS A 1 105 ? -9.250 -3.544 16.453 1.00 91.62 105 HIS A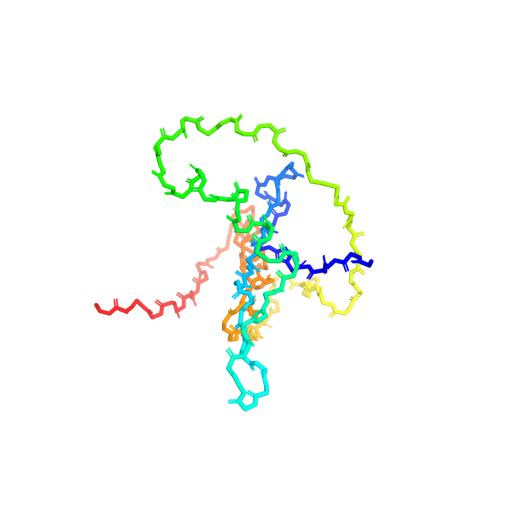 CA 1
ATOM 813 C C . HIS A 1 105 ? -10.463 -2.848 17.088 1.00 91.62 105 HIS A C 1
ATOM 815 O O . HIS A 1 105 ? -10.663 -2.999 18.288 1.00 91.62 105 HIS A O 1
ATOM 821 N N . GLU A 1 106 ? -11.333 -2.207 16.297 1.00 89.81 106 GLU A N 1
ATOM 822 C CA . GLU A 1 106 ? -12.583 -1.612 16.802 1.00 89.81 106 GLU A CA 1
ATOM 823 C C . GLU A 1 106 ? -13.467 -2.642 17.528 1.00 89.81 106 GLU A C 1
ATOM 825 O O . GLU A 1 106 ? -13.997 -2.359 18.600 1.00 89.81 106 GLU A O 1
ATOM 830 N N . ALA A 1 107 ? -13.612 -3.855 16.984 1.00 85.50 107 ALA A N 1
ATOM 831 C CA . ALA A 1 107 ? -14.411 -4.909 17.615 1.00 85.50 107 ALA A CA 1
ATOM 832 C C . ALA A 1 107 ? -13.696 -5.626 18.765 1.00 85.50 107 ALA A C 1
ATOM 834 O O . ALA A 1 107 ? -14.345 -6.183 19.646 1.00 85.50 107 ALA A O 1
ATOM 835 N N . L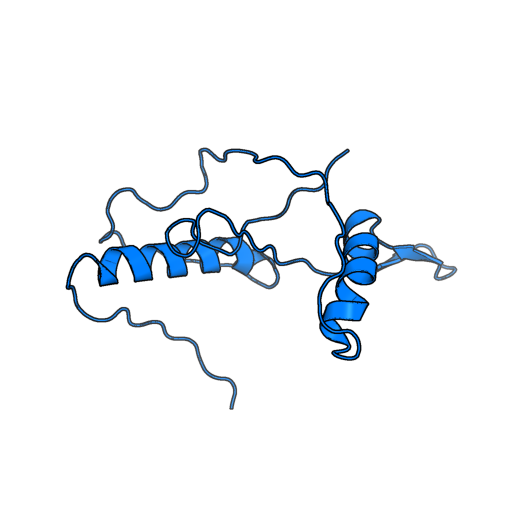YS A 1 108 ? -12.361 -5.647 18.779 1.00 80.25 108 LYS A N 1
ATOM 836 C CA . LYS A 1 108 ? -11.617 -6.152 19.937 1.00 80.25 108 LYS A CA 1
ATOM 837 C C . LYS A 1 108 ? -11.827 -5.240 21.147 1.00 80.25 108 LYS A C 1
ATOM 839 O O . LYS A 1 108 ? -11.973 -5.743 22.259 1.00 80.25 108 LYS A O 1
ATOM 844 N N . ASP A 1 109 ? -11.862 -3.932 20.917 1.00 70.00 109 ASP A N 1
ATOM 845 C CA . ASP A 1 109 ? -12.102 -2.938 21.963 1.00 70.00 109 ASP A CA 1
ATOM 846 C C . ASP A 1 109 ? -13.587 -2.893 22.376 1.00 70.00 109 ASP A C 1
ATOM 848 O O . ASP A 1 109 ? -13.906 -2.650 23.539 1.00 70.00 109 ASP A O 1
ATOM 852 N N . ALA A 1 110 ? -14.501 -3.208 21.453 1.00 61.22 110 ALA A N 1
ATOM 853 C CA . ALA A 1 110 ? -15.933 -3.342 21.702 1.00 61.22 110 ALA A CA 1
ATOM 854 C C . ALA A 1 110 ? -16.360 -4.819 21.682 1.00 61.22 110 ALA A C 1
ATOM 856 O O . ALA A 1 110 ? -16.776 -5.304 20.641 1.00 61.22 110 ALA A O 1
ATOM 857 N N . ALA A 1 111 ? -16.273 -5.527 22.815 1.00 53.12 111 ALA A N 1
ATOM 858 C CA . ALA A 1 111 ? -16.596 -6.956 22.984 1.00 53.12 111 ALA A CA 1
ATOM 859 C C . ALA A 1 111 ? -17.856 -7.464 22.222 1.00 53.12 111 ALA A C 1
ATOM 861 O O . ALA A 1 111 ? -18.941 -7.577 22.794 1.00 53.12 111 ALA A O 1
ATOM 862 N N . LEU A 1 112 ? -17.713 -7.812 20.936 1.00 47.91 112 LEU A N 1
ATOM 863 C CA . LEU A 1 112 ? -18.780 -8.275 20.037 1.00 47.91 112 LEU A CA 1
ATOM 864 C C . LEU A 1 112 ? -18.305 -9.461 19.171 1.00 47.91 112 LEU A C 1
ATOM 866 O O . LEU A 1 112 ? -17.102 -9.625 18.947 1.00 47.91 112 LEU A O 1
ATOM 870 N N . PRO A 1 113 ? -19.228 -10.342 18.727 1.00 43.84 113 PRO A N 1
ATOM 871 C CA . PRO A 1 113 ? -18.896 -11.693 18.285 1.00 43.84 113 PRO A CA 1
ATOM 872 C C . PRO A 1 113 ? -18.259 -11.748 16.887 1.00 43.84 113 PRO A C 1
ATOM 874 O O . PRO A 1 113 ? -18.431 -10.869 16.048 1.00 43.84 113 PRO A O 1
ATOM 877 N N . ALA A 1 114 ? -17.505 -12.828 16.676 1.00 46.78 114 ALA A N 1
ATOM 878 C CA . ALA A 1 114 ? -16.542 -13.069 15.606 1.00 46.78 114 ALA A CA 1
ATOM 879 C C . ALA A 1 114 ? -16.981 -12.682 14.178 1.00 46.78 114 ALA A C 1
ATOM 881 O O . ALA A 1 114 ? -17.979 -13.169 13.649 1.00 46.78 114 ALA A O 1
ATOM 882 N N . PHE A 1 115 ? -16.126 -11.904 13.503 1.00 49.62 115 PHE A N 1
ATOM 883 C CA . PHE A 1 115 ? -16.167 -11.700 12.057 1.00 49.62 115 PHE A CA 1
ATOM 884 C C . PHE A 1 115 ? -15.937 -13.021 11.312 1.00 49.62 115 PHE A C 1
ATOM 886 O O . PHE A 1 115 ? -14.888 -13.654 11.450 1.00 49.62 115 PHE A O 1
ATOM 893 N N . HIS A 1 116 ? -16.880 -13.407 10.453 1.00 42.94 116 HIS A N 1
ATOM 894 C CA . HIS A 1 116 ? -16.713 -14.543 9.549 1.00 42.94 116 HIS A CA 1
ATOM 895 C C . HIS A 1 116 ? -15.882 -14.114 8.325 1.00 42.94 116 HIS A C 1
ATOM 897 O O . HIS A 1 116 ? -16.402 -13.798 7.258 1.00 42.94 116 HIS A O 1
ATOM 903 N N . CYS A 1 117 ? -14.559 -14.056 8.486 1.00 43.94 117 CYS A N 1
ATOM 904 C CA . CYS A 1 117 ? -13.635 -13.810 7.380 1.00 43.94 117 CYS A CA 1
ATOM 905 C C . CYS A 1 117 ? -13.389 -15.126 6.623 1.00 43.94 117 CYS A C 1
ATOM 907 O O . CYS A 1 117 ? -12.601 -15.967 7.056 1.00 43.94 117 CYS A O 1
ATOM 909 N N . PHE A 1 118 ? -14.085 -15.332 5.503 1.00 40.66 118 PHE A N 1
ATOM 910 C CA . PHE A 1 118 ? -13.879 -16.489 4.627 1.00 40.66 118 PHE A CA 1
ATOM 911 C C . PHE A 1 118 ? -12.647 -16.262 3.734 1.00 40.66 118 PHE A C 1
ATOM 913 O O . PHE A 1 118 ? -12.746 -16.006 2.536 1.00 40.66 118 PHE A O 1
ATOM 920 N N . LEU A 1 119 ? -11.452 -16.344 4.320 1.00 40.59 119 LEU A N 1
ATOM 921 C CA . LEU A 1 119 ? -10.235 -16.546 3.537 1.00 40.59 119 LEU A CA 1
ATOM 922 C C . LEU A 1 119 ? -10.175 -18.029 3.175 1.00 40.59 119 LEU A C 1
ATOM 924 O O . LEU A 1 119 ? -9.814 -18.869 3.998 1.00 40.59 119 LEU A O 1
ATOM 928 N N . SER A 1 120 ? -10.568 -18.353 1.942 1.00 38.72 120 SER A N 1
ATOM 929 C CA . SER A 1 120 ? -10.317 -19.666 1.346 1.00 38.72 120 SER A CA 1
ATOM 930 C C . SER A 1 120 ? -8.811 -19.930 1.414 1.00 38.72 120 SER A C 1
ATOM 932 O O . SER A 1 120 ? -8.040 -19.345 0.649 1.00 38.72 120 SER A O 1
ATOM 934 N N . ARG A 1 121 ? -8.383 -20.789 2.345 1.00 27.56 121 ARG A N 1
ATOM 935 C CA . ARG A 1 121 ? -7.012 -21.297 2.359 1.00 27.56 121 ARG A CA 1
ATOM 936 C C . ARG A 1 121 ? -6.784 -22.064 1.050 1.00 27.56 121 ARG A C 1
ATOM 938 O O . ARG A 1 121 ? -7.580 -22.958 0.755 1.00 27.56 121 ARG A O 1
ATOM 945 N N . PRO A 1 122 ? -5.745 -21.746 0.261 1.00 41.94 122 PRO A N 1
ATOM 946 C CA . PRO A 1 122 ? -5.311 -22.656 -0.788 1.00 41.94 122 PRO A CA 1
ATOM 947 C C . PRO A 1 122 ? -4.839 -23.961 -0.128 1.00 41.94 122 PRO A C 1
ATOM 949 O O . PRO A 1 122 ? -4.275 -23.925 0.968 1.00 41.94 122 PRO A O 1
ATOM 952 N N . ARG A 1 123 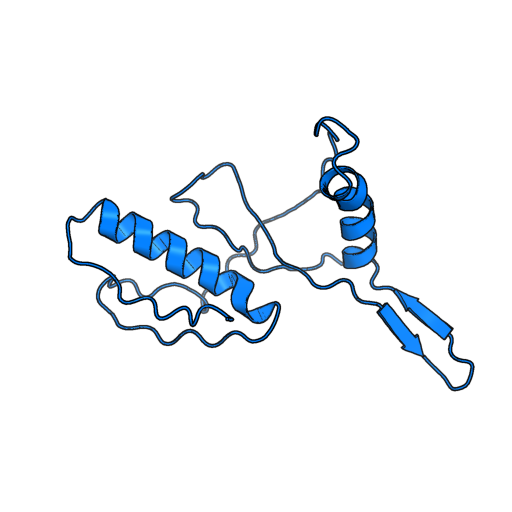? -5.174 -25.090 -0.762 1.00 41.16 123 ARG A N 1
ATOM 953 C CA . ARG A 1 123 ? -4.812 -26.439 -0.304 1.00 41.16 123 ARG A CA 1
ATOM 954 C C . ARG A 1 123 ? -3.303 -26.634 -0.267 1.00 41.16 123 ARG A C 1
ATOM 956 O O . ARG A 1 123 ? -2.636 -26.080 -1.169 1.00 41.16 123 ARG A O 1
#

InterPro domains:
  IPR001709 Flavoprotein pyridine nucleotide cytochrome reductase [PR00371] (3-10)
  IPR001709 Flavoprotein pyridine nucleotide cytochrome reductase [PR00371] (38-47)
  IPR001709 Flavoprotein pyridine nucleotide cytochrome reductase [PR00371] (85-104)
  IPR017938 Riboflavin synthase-like beta-barrel [SSF63380] (1-50)
  IPR039261 Ferredoxin-NADP reductase (FNR), nucleotide-binding domain [G3DSA:3.40.50.80] (75-120)
  IPR039261 Ferredoxin-NADP reductase (FNR), nucleotide-binding domain [SSF52343] (73-109)

Organism: Phytophthora infestans (strain T30-4) (NCBI:txid403677)

Sequence (123 aa):
MPRYYSITTSPLVDPTRLSVAFTVVEYVVGEHGLRRRGLCTNWLNKICQPLIDASVAASTGVKIPIFLRGTQDFRLPENSQSPMVLIGPGTGVAPFMGFLQHRYHEAKDAALPAFHCFLSRPR

Mean predicted aligned error: 8.51 Å

pLDDT: mean 84.62, std 17.34, range [27.56, 97.06]

Solvent-accessible surface area (backbone atoms only — not comparable to full-atom values): 8282 Å² total; per-residue (Å²): 134,89,84,87,75,49,51,31,52,28,59,86,80,40,76,90,59,82,46,70,57,81,72,74,45,68,49,71,48,72,93,85,58,45,78,46,67,39,68,66,41,47,51,50,48,62,69,43,43,55,67,70,68,69,81,45,88,85,71,79,88,75,82,75,95,80,81,89,79,90,65,86,88,74,68,80,68,90,57,85,84,59,87,81,87,86,86,41,73,77,66,56,34,23,46,53,46,10,52,53,50,37,52,53,51,58,37,66,77,47,90,60,81,82,82,87,76,85,73,79,72,80,130

Radius of gyration: 18.33 Å; Cα contacts (8 Å, |Δi|>4): 95; chains: 1; bounding box: 44×40×55 Å

Foldseek 3Di:
DDDDFAWQAAVLVPVVDTDGDDDWDWDFDDPVGDIDGDPVSVVVVVVCVVVVVVPDPPDPVDDDDDDDDDDDPDDDDPDLPDDDDQDAPDSRCRNVNRVVNVSVSVCVVVVDDDDPDPPPDDD